Protein AF-A0A4U8RZH8-F1 (afdb_monomer)

Structure (mmCIF, N/CA/C/O backbone):
data_AF-A0A4U8RZH8-F1
#
_entry.id   AF-A0A4U8RZH8-F1
#
loop_
_atom_site.group_PDB
_atom_site.id
_atom_site.type_symbol
_atom_site.label_atom_id
_atom_site.label_alt_id
_atom_site.label_comp_id
_atom_site.label_asym_id
_atom_site.label_entity_id
_atom_site.label_seq_id
_atom_site.pdbx_PDB_ins_code
_atom_site.Cartn_x
_atom_site.Cartn_y
_atom_site.Cartn_z
_atom_site.occupancy
_atom_site.B_iso_or_equiv
_atom_site.auth_seq_id
_atom_site.auth_comp_id
_atom_site.auth_asym_id
_atom_site.auth_atom_id
_atom_site.pdbx_PDB_model_num
ATOM 1 N N . MET A 1 1 ? 36.827 -14.714 -5.478 1.00 59.00 1 MET A N 1
ATOM 2 C CA . MET A 1 1 ? 35.423 -15.046 -5.178 1.00 59.00 1 MET A CA 1
ATOM 3 C C . MET A 1 1 ? 34.749 -15.279 -6.513 1.00 59.00 1 MET A C 1
ATOM 5 O O . MET A 1 1 ? 34.947 -14.451 -7.398 1.00 59.00 1 MET A O 1
ATOM 9 N N . GLU A 1 2 ? 34.087 -16.415 -6.713 1.00 85.69 2 GLU A N 1
ATOM 10 C CA . GLU A 1 2 ? 33.383 -16.658 -7.974 1.00 85.69 2 GLU A CA 1
ATOM 11 C C . GLU A 1 2 ? 32.096 -15.825 -8.016 1.00 85.69 2 GLU A C 1
ATOM 13 O O . GLU A 1 2 ? 31.521 -15.504 -6.978 1.00 85.69 2 GLU A O 1
ATOM 18 N N . LEU A 1 3 ? 31.617 -15.470 -9.212 1.00 74.94 3 LEU A N 1
ATOM 19 C CA . LEU A 1 3 ? 30.395 -14.667 -9.379 1.00 74.94 3 LEU A CA 1
ATOM 20 C C . LEU A 1 3 ? 29.185 -15.302 -8.672 1.00 74.94 3 LEU A C 1
ATOM 22 O O . LEU A 1 3 ? 28.335 -14.601 -8.134 1.00 74.94 3 LEU A O 1
ATOM 26 N N . LYS A 1 4 ? 29.145 -16.636 -8.625 1.00 74.75 4 LYS A N 1
ATOM 27 C CA . LYS A 1 4 ? 28.128 -17.412 -7.914 1.00 74.75 4 LYS A CA 1
ATOM 28 C C . LYS A 1 4 ? 28.132 -17.144 -6.406 1.00 74.75 4 LYS A C 1
ATOM 30 O O . LYS A 1 4 ? 27.061 -17.041 -5.815 1.00 74.75 4 LYS A O 1
ATOM 35 N N . ASP A 1 5 ? 29.308 -16.997 -5.805 1.00 83.88 5 ASP A N 1
ATOM 36 C CA . ASP A 1 5 ? 29.448 -16.723 -4.373 1.00 83.88 5 ASP A CA 1
ATOM 37 C C . ASP A 1 5 ? 28.999 -15.296 -4.048 1.00 83.88 5 ASP A C 1
ATOM 39 O O . ASP A 1 5 ? 28.329 -15.077 -3.045 1.00 83.88 5 ASP A O 1
ATOM 43 N N . VAL A 1 6 ? 29.292 -14.344 -4.942 1.00 78.25 6 VAL A N 1
ATOM 44 C CA . VAL A 1 6 ? 28.845 -12.949 -4.816 1.00 78.25 6 VAL A CA 1
ATOM 45 C C . VAL A 1 6 ? 27.324 -12.859 -4.926 1.00 78.25 6 VAL A C 1
ATOM 47 O O . VAL A 1 6 ? 26.695 -12.215 -4.099 1.00 78.25 6 VAL A O 1
ATOM 50 N N . VAL A 1 7 ? 26.710 -13.551 -5.892 1.00 78.06 7 VAL A N 1
ATOM 51 C CA . VAL A 1 7 ? 25.246 -13.565 -6.053 1.00 78.06 7 VAL A CA 1
ATOM 52 C C . VAL A 1 7 ? 24.557 -14.187 -4.838 1.00 78.06 7 VAL A C 1
ATOM 54 O O . VAL A 1 7 ? 23.571 -13.638 -4.357 1.00 78.06 7 VAL A O 1
ATOM 57 N N . LEU A 1 8 ? 25.073 -15.298 -4.306 1.00 76.50 8 LEU A N 1
ATOM 58 C CA . LEU A 1 8 ? 24.516 -15.924 -3.103 1.00 76.50 8 LEU A CA 1
ATOM 59 C C . LEU A 1 8 ? 24.702 -15.053 -1.861 1.00 76.50 8 LEU A C 1
ATOM 61 O O . LEU A 1 8 ? 23.803 -14.984 -1.026 1.00 76.50 8 LEU A O 1
ATOM 65 N N . GLN A 1 9 ? 25.832 -14.357 -1.759 1.00 75.69 9 GLN A N 1
ATOM 66 C CA . GLN A 1 9 ? 26.066 -13.393 -0.697 1.00 75.69 9 GLN A CA 1
ATOM 67 C C . GLN A 1 9 ? 25.090 -12.216 -0.799 1.00 75.69 9 GLN A C 1
ATOM 69 O O . GLN A 1 9 ? 24.458 -11.890 0.195 1.00 75.69 9 GLN A O 1
ATOM 74 N N . THR A 1 10 ? 24.884 -11.638 -1.985 1.00 71.31 10 THR A N 1
ATOM 75 C CA . THR A 1 10 ? 23.929 -10.537 -2.183 1.00 71.31 10 THR A CA 1
ATOM 76 C C . THR A 1 10 ? 22.484 -10.979 -1.955 1.00 71.31 10 THR A C 1
ATOM 78 O O . THR A 1 10 ? 21.714 -10.244 -1.349 1.00 71.31 10 THR A O 1
ATOM 81 N N . LEU A 1 11 ? 22.096 -12.184 -2.385 1.00 69.94 11 LEU A N 1
ATOM 82 C CA . LEU A 1 11 ? 20.762 -12.727 -2.106 1.00 69.94 11 LEU A CA 1
ATOM 83 C C . LEU A 1 11 ? 20.551 -12.959 -0.606 1.00 69.94 11 LEU A C 1
ATOM 85 O O . LEU A 1 11 ? 19.497 -12.610 -0.088 1.00 69.94 11 LEU A O 1
ATOM 89 N N . SER A 1 12 ? 21.564 -13.473 0.095 1.00 72.38 12 SER A N 1
ATOM 90 C CA . SER A 1 12 ? 21.541 -13.648 1.550 1.00 72.38 12 SER A CA 1
ATOM 91 C C . SER A 1 12 ? 21.526 -12.303 2.286 1.00 72.38 12 SER A C 1
ATOM 93 O O . SER A 1 12 ? 20.805 -12.134 3.264 1.00 72.38 12 SER A O 1
ATOM 95 N N . GLU A 1 13 ? 22.261 -11.301 1.8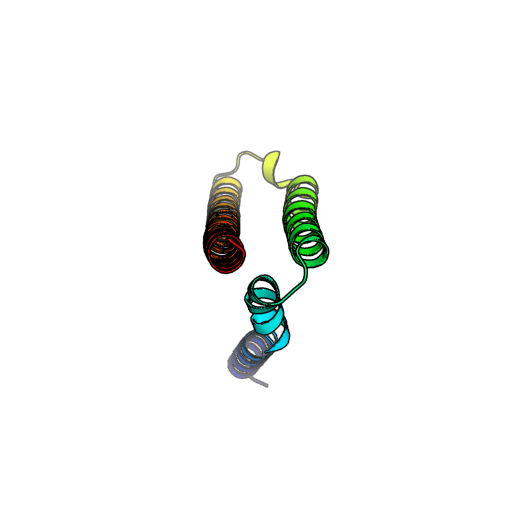03 1.00 67.19 13 GLU A N 1
ATOM 96 C CA . GLU A 1 13 ? 22.208 -9.929 2.317 1.00 67.19 13 GLU A CA 1
ATOM 97 C C . GLU A 1 13 ? 20.825 -9.300 2.096 1.00 67.19 13 GLU A C 1
ATOM 99 O O . GLU A 1 13 ? 20.321 -8.650 3.005 1.00 67.19 13 GLU A O 1
ATOM 104 N N . ILE A 1 14 ? 20.168 -9.545 0.954 1.00 63.62 14 ILE A N 1
ATOM 105 C CA . ILE A 1 14 ? 18.797 -9.080 0.686 1.00 63.62 14 ILE A CA 1
ATOM 106 C C . ILE A 1 14 ? 17.787 -9.792 1.596 1.00 63.62 14 ILE A C 1
ATOM 108 O O . ILE A 1 14 ? 16.949 -9.124 2.201 1.00 63.62 14 ILE A O 1
ATOM 112 N N . GLU A 1 15 ? 17.888 -11.113 1.755 1.00 54.25 15 GLU A N 1
ATOM 113 C CA . GLU A 1 15 ? 17.005 -11.911 2.618 1.00 54.25 15 GLU A CA 1
ATOM 114 C C . GLU A 1 15 ? 17.139 -11.505 4.097 1.00 54.25 15 GLU A C 1
ATOM 116 O O . GLU A 1 15 ? 16.143 -11.418 4.810 1.00 54.25 15 GLU A O 1
ATOM 121 N N . ASN A 1 16 ? 18.351 -11.140 4.530 1.00 52.81 16 ASN A N 1
ATOM 122 C CA . ASN A 1 16 ? 18.619 -10.598 5.865 1.00 52.81 16 ASN A CA 1
ATOM 123 C C . ASN A 1 16 ? 18.362 -9.080 5.994 1.00 52.81 16 ASN A C 1
ATOM 125 O O . ASN A 1 16 ? 18.290 -8.576 7.115 1.00 52.81 16 ASN A O 1
ATOM 129 N N . SER A 1 17 ? 18.231 -8.344 4.882 1.00 48.44 17 SER A N 1
ATOM 130 C CA . SER A 1 17 ? 17.867 -6.916 4.871 1.00 48.44 17 SER A CA 1
ATOM 131 C C . SER A 1 17 ? 16.364 -6.677 4.987 1.00 48.44 17 SER A C 1
ATOM 133 O O . SER A 1 17 ? 15.950 -5.564 5.301 1.00 48.44 17 SER A O 1
ATOM 135 N N . VAL A 1 18 ? 15.546 -7.718 4.781 1.00 49.25 18 VAL A N 1
ATOM 136 C CA . VAL A 1 18 ? 14.155 -7.733 5.246 1.00 49.25 18 VAL A CA 1
ATOM 137 C C . VAL A 1 18 ? 14.189 -8.059 6.734 1.00 49.25 18 VAL A C 1
ATOM 139 O O . VAL A 1 18 ? 13.903 -9.162 7.191 1.00 49.25 18 VAL A O 1
ATOM 142 N N . ASP A 1 19 ? 14.650 -7.088 7.501 1.00 50.47 19 ASP A N 1
ATOM 143 C CA . ASP A 1 19 ? 14.807 -7.180 8.933 1.00 50.47 19 ASP A CA 1
ATOM 144 C C . ASP A 1 19 ? 13.460 -7.440 9.630 1.00 50.47 19 ASP A C 1
ATOM 146 O O . ASP A 1 19 ? 12.381 -7.028 9.193 1.00 50.47 19 ASP A O 1
ATOM 150 N N . GLU A 1 20 ? 13.518 -8.081 10.803 1.00 46.44 20 GLU A N 1
ATOM 151 C CA . GLU A 1 20 ? 12.390 -8.156 11.744 1.00 46.44 20 GLU A CA 1
ATOM 152 C C . GLU A 1 20 ? 11.743 -6.782 11.982 1.00 46.44 20 GLU A C 1
ATOM 154 O O . GLU A 1 20 ? 10.601 -6.722 12.421 1.00 46.44 20 GLU A O 1
ATOM 159 N N . LYS A 1 21 ? 12.472 -5.688 11.725 1.00 43.84 21 LYS A N 1
ATOM 160 C CA . LYS A 1 21 ? 12.002 -4.305 11.743 1.00 43.84 21 LYS A CA 1
ATOM 161 C C . LYS A 1 21 ? 11.058 -3.982 10.587 1.00 43.84 21 LYS A C 1
ATOM 163 O O . LYS A 1 21 ? 9.976 -3.496 10.878 1.00 43.84 21 LYS A O 1
ATOM 168 N N . GLY A 1 22 ? 11.372 -4.340 9.341 1.00 43.22 22 GLY A N 1
ATOM 169 C CA . GLY A 1 22 ? 10.424 -4.251 8.227 1.00 43.22 22 GLY A CA 1
ATOM 170 C C . GLY A 1 22 ? 9.163 -5.093 8.462 1.00 43.22 22 GLY A C 1
ATOM 171 O O . GLY A 1 22 ? 8.050 -4.639 8.210 1.00 43.22 22 GLY A O 1
ATOM 172 N N . PHE A 1 23 ? 9.302 -6.279 9.065 1.00 43.56 23 PHE A N 1
ATOM 173 C CA . PHE A 1 23 ? 8.155 -7.100 9.485 1.00 43.56 23 PHE A CA 1
ATOM 174 C C . PHE A 1 23 ? 7.402 -6.530 10.705 1.00 43.56 23 PHE A C 1
ATOM 176 O O . PHE A 1 23 ? 6.178 -6.663 10.808 1.00 43.56 23 PHE A O 1
ATOM 183 N N . LYS A 1 24 ? 8.107 -5.882 11.641 1.00 44.03 24 LYS A N 1
ATOM 184 C CA . LYS A 1 24 ? 7.517 -5.176 12.788 1.00 44.03 24 LYS A CA 1
ATOM 185 C C . LYS A 1 24 ? 6.831 -3.890 12.361 1.00 44.03 24 LYS A C 1
ATOM 187 O O . LYS A 1 24 ? 5.795 -3.619 12.936 1.00 44.03 24 LYS A O 1
ATOM 192 N N . ASP A 1 25 ? 7.292 -3.179 11.340 1.00 48.66 25 ASP A N 1
ATOM 193 C CA . ASP A 1 25 ? 6.602 -2.016 10.766 1.00 48.66 25 ASP A CA 1
ATOM 194 C C . ASP A 1 25 ? 5.282 -2.426 10.096 1.00 48.66 25 ASP A C 1
ATOM 196 O O . ASP A 1 25 ? 4.275 -1.725 10.196 1.00 48.66 25 ASP A O 1
ATOM 200 N N . ILE A 1 26 ? 5.236 -3.629 9.514 1.00 49.03 26 ILE A N 1
ATOM 201 C CA . ILE A 1 26 ? 3.998 -4.243 9.013 1.00 49.03 26 ILE A CA 1
ATOM 202 C C . ILE A 1 26 ? 3.049 -4.617 10.169 1.00 49.03 26 ILE A C 1
ATOM 204 O O . ILE A 1 26 ? 1.838 -4.434 10.052 1.00 49.03 26 ILE A O 1
ATOM 208 N N . ARG A 1 27 ? 3.569 -5.095 11.311 1.00 46.16 27 ARG A N 1
ATOM 209 C CA . ARG A 1 27 ? 2.770 -5.377 12.525 1.00 46.16 27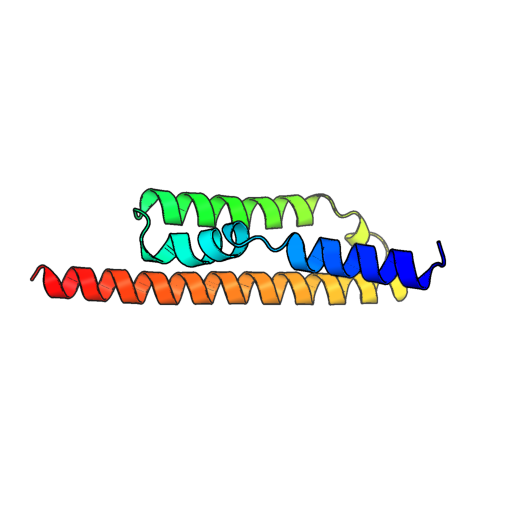 ARG A CA 1
ATOM 210 C C . ARG A 1 27 ? 2.487 -4.154 13.404 1.00 46.16 27 ARG A C 1
ATOM 212 O O . ARG A 1 27 ? 1.575 -4.225 14.231 1.00 46.16 27 ARG A O 1
ATOM 219 N N . LEU A 1 28 ? 3.229 -3.056 13.245 1.00 49.25 28 LEU A N 1
ATOM 220 C CA . LEU A 1 28 ? 3.095 -1.827 14.030 1.00 49.25 28 LEU A CA 1
ATOM 221 C C . LEU A 1 28 ? 1.656 -1.336 13.915 1.00 49.25 28 LEU A C 1
ATOM 223 O O . LEU A 1 28 ? 1.036 -1.029 14.924 1.00 49.25 28 LEU A O 1
ATOM 227 N N . GLY A 1 29 ? 1.073 -1.416 12.717 1.00 50.34 29 GLY A N 1
ATOM 228 C CA . GLY A 1 29 ? -0.288 -0.963 12.457 1.00 50.34 29 GLY A CA 1
ATOM 229 C C . GLY A 1 29 ? -1.391 -1.629 13.280 1.00 50.34 29 GLY A C 1
ATOM 230 O O . GLY A 1 29 ? -2.473 -1.066 13.362 1.00 50.34 29 GLY A O 1
ATOM 231 N N . VAL A 1 30 ? -1.169 -2.767 13.943 1.00 49.38 30 VAL A N 1
ATOM 232 C CA . VAL A 1 30 ? -2.223 -3.408 14.754 1.00 49.38 30 VAL A CA 1
ATOM 233 C C . VAL A 1 30 ? -2.250 -2.861 16.191 1.00 49.38 30 VAL A C 1
ATOM 235 O O . VAL A 1 30 ? -3.326 -2.716 16.767 1.00 49.38 30 VAL A O 1
ATOM 238 N N . ASN A 1 31 ? -1.089 -2.480 16.743 1.00 51.97 31 ASN A N 1
ATOM 239 C CA . ASN A 1 31 ? -0.931 -2.066 18.148 1.00 51.97 31 ASN A CA 1
ATOM 240 C C . ASN A 1 31 ? -0.477 -0.607 18.344 1.00 51.97 31 ASN A C 1
ATOM 242 O O . ASN A 1 31 ? -0.380 -0.159 19.484 1.00 51.97 31 ASN A O 1
ATOM 246 N N . THR A 1 32 ? -0.199 0.143 17.276 1.00 64.38 32 THR A N 1
ATOM 247 C CA . THR A 1 32 ? 0.109 1.579 17.363 1.00 64.38 32 THR A CA 1
ATOM 248 C C . THR A 1 32 ? -1.146 2.427 17.533 1.00 64.38 32 THR A C 1
ATOM 250 O O . THR A 1 32 ? -2.262 2.024 17.164 1.00 64.38 32 THR A O 1
ATOM 253 N N . GLY A 1 33 ? -0.967 3.626 18.091 1.00 75.38 33 GLY A N 1
ATOM 254 C CA . GLY A 1 33 ? -2.013 4.637 18.152 1.00 75.38 33 GLY A CA 1
ATOM 255 C C . GLY A 1 33 ? -2.490 5.019 16.750 1.00 75.38 33 GLY A C 1
ATOM 256 O O . GLY A 1 33 ? -1.756 4.902 15.770 1.00 75.38 33 GLY A O 1
ATOM 257 N N . GLU A 1 34 ? -3.739 5.467 16.633 1.00 83.75 34 GLU A N 1
ATOM 258 C CA . GLU A 1 34 ? -4.348 5.760 15.326 1.00 83.75 34 GLU A CA 1
ATOM 259 C C . GLU A 1 34 ? -3.562 6.807 14.530 1.00 83.75 34 GLU A C 1
ATOM 261 O O . GLU A 1 34 ? -3.289 6.631 13.346 1.00 83.75 34 GLU A O 1
ATOM 266 N N . THR A 1 35 ? -3.088 7.844 15.215 1.00 83.06 35 THR A N 1
ATOM 267 C CA . THR A 1 35 ? -2.240 8.885 14.631 1.00 83.06 35 THR A CA 1
ATOM 268 C C . THR A 1 35 ? -0.949 8.324 14.030 1.00 83.06 35 THR A C 1
ATOM 270 O O . THR A 1 35 ? -0.542 8.741 12.950 1.00 83.06 35 THR A O 1
ATOM 273 N N . GLU A 1 36 ? -0.307 7.369 14.703 1.00 82.88 36 GLU A N 1
ATOM 274 C CA . GLU A 1 36 ? 0.961 6.772 14.264 1.00 82.88 36 GLU A CA 1
ATOM 275 C C . GLU A 1 36 ? 0.748 5.864 13.048 1.00 82.88 36 GLU A C 1
ATOM 277 O O . GLU A 1 36 ? 1.520 5.918 12.090 1.00 82.88 36 GLU A O 1
ATOM 282 N N . PHE A 1 37 ? -0.334 5.076 13.052 1.00 85.25 37 PHE A N 1
ATOM 283 C CA . PHE A 1 37 ? -0.730 4.267 11.900 1.00 85.25 37 PHE A CA 1
ATOM 284 C C . PHE A 1 37 ? -0.991 5.138 10.665 1.00 85.25 37 PHE A C 1
ATOM 286 O O . PHE A 1 37 ? -0.416 4.888 9.604 1.00 85.25 37 PHE A O 1
ATOM 293 N N . LEU A 1 38 ? -1.807 6.188 10.806 1.00 88.19 38 LEU A N 1
ATOM 294 C CA . LEU A 1 38 ? -2.152 7.086 9.702 1.00 88.19 38 LEU A CA 1
ATOM 295 C C . LEU A 1 38 ? -0.932 7.852 9.178 1.00 88.19 38 LEU A C 1
ATOM 297 O O . LEU A 1 38 ? -0.790 8.019 7.966 1.00 88.19 38 LEU A O 1
ATOM 301 N N . GLN A 1 39 ? -0.027 8.278 10.063 1.00 87.19 39 GLN A N 1
ATOM 302 C CA . GLN A 1 39 ? 1.219 8.932 9.669 1.00 87.19 39 GLN A CA 1
ATOM 303 C C . GLN A 1 39 ? 2.114 7.980 8.859 1.00 87.19 39 GLN A C 1
ATOM 305 O O . GLN A 1 39 ? 2.560 8.343 7.771 1.00 87.19 39 GLN A O 1
ATOM 310 N N . SER A 1 40 ? 2.298 6.741 9.324 1.00 84.50 40 SER A N 1
ATOM 311 C CA . SER A 1 40 ? 3.071 5.722 8.600 1.00 84.50 40 SER A CA 1
ATOM 312 C C . SER A 1 40 ? 2.430 5.349 7.257 1.00 84.50 40 SER A C 1
ATOM 314 O O . SER A 1 40 ? 3.114 5.204 6.243 1.00 84.50 40 SER A O 1
ATOM 316 N N . PHE A 1 41 ? 1.101 5.220 7.205 1.00 88.56 41 PHE A N 1
ATOM 317 C CA . PHE A 1 41 ? 0.374 4.987 5.957 1.00 88.56 41 PHE A CA 1
ATOM 318 C C . PHE A 1 41 ? 0.600 6.129 4.959 1.00 88.56 41 PHE A C 1
ATOM 320 O O . PHE A 1 41 ? 0.979 5.887 3.812 1.00 88.56 41 PHE A O 1
ATOM 327 N N . LYS A 1 42 ? 0.447 7.378 5.411 1.00 92.06 42 LYS A N 1
ATOM 328 C CA . LYS A 1 42 ? 0.685 8.572 4.596 1.00 92.06 42 LYS A CA 1
ATOM 329 C C . LYS A 1 42 ? 2.109 8.609 4.040 1.00 92.06 42 LYS A C 1
ATOM 331 O O . LYS A 1 42 ? 2.274 8.885 2.856 1.00 92.06 42 LYS A O 1
ATOM 336 N N . GLU A 1 43 ? 3.121 8.335 4.859 1.00 90.06 43 GLU A N 1
ATOM 337 C CA . GLU A 1 43 ? 4.526 8.328 4.430 1.00 90.06 43 GLU A CA 1
ATOM 338 C C . GLU A 1 43 ? 4.795 7.261 3.366 1.00 90.06 43 GLU A C 1
ATOM 340 O O . GLU A 1 43 ? 5.406 7.554 2.340 1.00 90.06 43 GLU A O 1
ATOM 345 N N . ARG A 1 44 ? 4.267 6.047 3.554 1.00 89.75 44 ARG A N 1
ATOM 346 C CA . ARG A 1 44 ? 4.404 4.949 2.586 1.00 89.75 44 ARG A CA 1
ATOM 347 C C . ARG A 1 44 ? 3.782 5.288 1.229 1.00 89.75 44 ARG A C 1
ATOM 349 O O . ARG A 1 44 ? 4.407 5.058 0.195 1.00 89.75 44 ARG A O 1
ATOM 356 N N . ILE A 1 45 ? 2.587 5.881 1.221 1.00 92.56 45 ILE A N 1
ATOM 357 C CA . ILE A 1 45 ? 1.937 6.355 -0.012 1.00 92.56 45 ILE A CA 1
ATOM 358 C C . ILE A 1 45 ? 2.700 7.537 -0.629 1.00 92.56 45 ILE A C 1
ATOM 360 O O . ILE A 1 45 ? 2.840 7.620 -1.848 1.00 92.56 45 ILE A O 1
ATOM 364 N N . PHE A 1 46 ? 3.232 8.442 0.192 1.00 89.69 46 PHE A N 1
ATOM 365 C CA . PHE A 1 46 ? 4.010 9.581 -0.289 1.00 89.69 46 PHE A CA 1
ATOM 366 C C . PHE A 1 46 ? 5.286 9.135 -1.013 1.00 89.69 46 PHE A C 1
ATOM 368 O O . PHE A 1 46 ? 5.543 9.591 -2.124 1.00 89.69 46 PHE A O 1
ATOM 375 N N . VAL A 1 47 ? 6.043 8.197 -0.436 1.00 88.25 47 VAL A N 1
ATOM 376 C CA . VAL A 1 47 ? 7.250 7.635 -1.064 1.00 88.25 47 VAL A CA 1
ATOM 377 C C . VAL A 1 47 ? 6.923 6.960 -2.397 1.00 88.25 47 VAL A C 1
ATOM 379 O O . VAL A 1 47 ? 7.650 7.164 -3.369 1.00 88.25 47 VAL A O 1
ATOM 382 N N . LEU A 1 48 ? 5.808 6.219 -2.478 1.00 89.50 48 LEU A N 1
ATOM 383 C CA . LEU A 1 48 ? 5.331 5.645 -3.740 1.00 89.50 48 LEU A CA 1
ATOM 384 C C . LEU A 1 48 ? 5.133 6.733 -4.807 1.00 89.50 48 LEU A C 1
ATOM 386 O O . LEU A 1 48 ? 5.587 6.577 -5.939 1.00 89.50 48 LEU A O 1
ATOM 390 N N . PHE A 1 49 ? 4.484 7.845 -4.453 1.00 88.56 49 PHE A N 1
ATOM 391 C CA . PHE A 1 49 ? 4.251 8.942 -5.392 1.00 88.56 49 PHE A CA 1
ATOM 392 C C . PHE A 1 49 ? 5.529 9.664 -5.807 1.00 88.56 49 PHE A C 1
ATOM 394 O O . PHE A 1 49 ? 5.679 9.981 -6.985 1.00 88.56 49 PHE A O 1
ATOM 401 N N . GLU A 1 50 ? 6.462 9.909 -4.891 1.00 86.56 50 GLU A N 1
ATOM 402 C CA . GLU A 1 50 ? 7.743 10.521 -5.253 1.00 86.56 50 GLU A CA 1
ATOM 403 C C . GLU A 1 50 ? 8.548 9.606 -6.191 1.00 86.56 50 GLU A C 1
ATOM 405 O O . GLU A 1 50 ? 9.033 10.065 -7.224 1.00 86.56 50 GLU A O 1
ATOM 410 N N . GLY A 1 51 ? 8.582 8.294 -5.927 1.00 84.19 51 GLY A N 1
ATOM 411 C CA . GLY A 1 51 ? 9.233 7.310 -6.803 1.00 84.19 51 GLY A CA 1
ATOM 412 C C . GLY A 1 51 ? 8.554 7.119 -8.170 1.00 84.19 51 GLY A C 1
ATOM 413 O O . GLY A 1 51 ? 9.169 6.617 -9.114 1.00 84.19 51 GLY A O 1
ATOM 414 N N . LEU A 1 52 ? 7.289 7.523 -8.300 1.00 84.81 52 LEU A N 1
ATOM 415 C CA . LEU A 1 52 ? 6.565 7.560 -9.571 1.00 84.81 52 LEU A CA 1
ATOM 416 C C . LEU A 1 52 ? 6.872 8.814 -10.394 1.00 84.81 52 LEU A C 1
ATOM 418 O O . LEU A 1 52 ? 6.947 8.730 -11.617 1.00 84.81 52 LEU A O 1
ATOM 422 N N . LYS A 1 53 ? 7.050 9.963 -9.731 1.00 80.44 53 LYS A N 1
ATOM 423 C CA . LYS A 1 53 ? 7.346 11.254 -10.374 1.00 80.44 53 LYS A CA 1
ATOM 424 C C . LYS A 1 53 ? 8.775 11.358 -10.898 1.00 80.44 53 LYS A C 1
ATOM 426 O O . LYS A 1 53 ? 9.007 12.108 -11.835 1.00 80.44 53 LYS A O 1
ATOM 431 N N . GLN A 1 54 ? 9.722 10.656 -10.277 1.00 73.44 54 GLN A N 1
ATOM 432 C CA . GLN A 1 54 ? 11.140 10.691 -10.658 1.00 73.44 54 GLN A CA 1
ATOM 433 C C . GLN A 1 54 ? 11.472 9.856 -11.901 1.00 73.44 54 GLN A C 1
ATOM 435 O O . GLN A 1 54 ? 12.642 9.732 -12.251 1.00 73.44 54 GLN A O 1
ATOM 440 N N . ASP A 1 55 ? 10.474 9.241 -12.532 1.00 67.06 55 ASP A N 1
ATOM 441 C CA . ASP A 1 55 ? 10.719 8.246 -13.559 1.00 67.06 55 ASP A CA 1
ATOM 442 C C . ASP A 1 55 ? 10.537 8.816 -14.967 1.00 67.06 55 ASP A C 1
ATOM 444 O O . ASP A 1 55 ? 9.418 9.069 -15.400 1.00 67.06 55 ASP A O 1
ATOM 448 N N . ASP A 1 56 ? 11.631 8.983 -15.707 1.00 64.88 56 ASP A N 1
ATOM 449 C CA . ASP A 1 56 ? 11.598 9.421 -17.110 1.00 64.88 56 ASP A CA 1
ATOM 450 C C . ASP A 1 56 ? 11.097 8.310 -18.062 1.00 64.88 56 ASP A C 1
ATOM 452 O O . ASP A 1 56 ? 10.874 8.555 -19.250 1.00 64.88 56 ASP A O 1
ATOM 456 N N . LEU A 1 57 ? 10.867 7.088 -17.549 1.00 62.72 57 LEU A N 1
ATOM 457 C CA . LEU A 1 57 ? 10.390 5.923 -18.311 1.00 62.72 57 LEU A CA 1
ATOM 458 C C . LEU A 1 57 ? 9.032 6.131 -19.009 1.00 62.72 57 LEU A C 1
ATOM 460 O O . LEU A 1 57 ? 8.681 5.348 -19.887 1.00 62.72 57 LEU A O 1
ATOM 464 N N . TRP A 1 58 ? 8.277 7.180 -18.671 1.00 66.31 58 TRP A N 1
ATOM 465 C CA . TRP A 1 58 ? 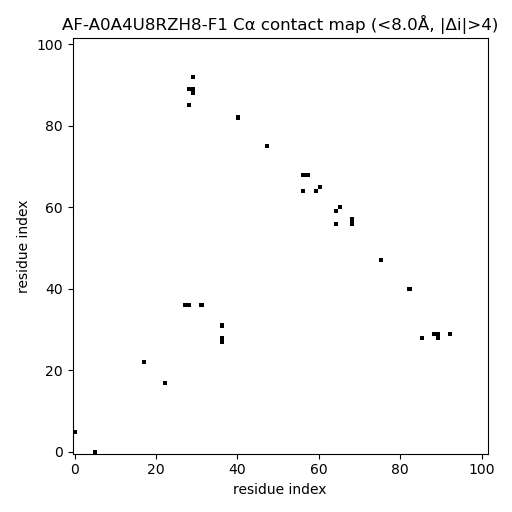7.004 7.508 -19.328 1.00 66.31 58 TRP A CA 1
ATOM 466 C C . TRP A 1 58 ? 7.158 8.188 -20.700 1.00 66.31 58 TRP A C 1
ATOM 468 O O . TRP A 1 58 ? 6.153 8.420 -21.370 1.00 66.31 58 TRP A O 1
ATOM 478 N N . LEU A 1 59 ? 8.380 8.555 -21.107 1.00 67.38 59 LEU A N 1
ATOM 479 C CA . LEU A 1 59 ? 8.621 9.418 -22.271 1.00 67.38 59 LEU A CA 1
ATOM 480 C C . LEU A 1 59 ? 9.078 8.677 -23.541 1.00 67.38 59 LEU A C 1
ATOM 482 O O . LEU A 1 59 ? 9.018 9.264 -24.621 1.00 67.38 59 LEU A O 1
ATOM 486 N N . GLU A 1 60 ? 9.501 7.412 -23.453 1.00 65.62 60 GLU A N 1
ATOM 487 C CA . GLU A 1 60 ? 9.999 6.648 -24.608 1.00 65.62 60 GLU A CA 1
ATOM 488 C C . GLU A 1 60 ? 9.150 5.413 -24.930 1.00 65.62 60 GLU A C 1
ATOM 490 O O . GLU A 1 60 ? 9.024 4.489 -24.130 1.00 65.62 60 GLU A O 1
ATOM 495 N N . ASP A 1 61 ? 8.638 5.354 -26.160 1.00 67.44 61 ASP A N 1
ATOM 496 C CA . ASP A 1 61 ? 7.716 4.311 -26.619 1.00 67.44 61 ASP A CA 1
ATOM 497 C C . ASP A 1 61 ? 8.449 3.145 -27.309 1.00 67.44 61 ASP A C 1
ATOM 499 O O . ASP A 1 61 ? 8.194 2.790 -28.462 1.00 67.44 61 ASP A O 1
ATOM 503 N N . THR A 1 62 ? 9.441 2.572 -26.621 1.00 77.88 62 THR A N 1
ATOM 504 C CA . THR A 1 62 ? 10.120 1.355 -27.095 1.00 77.88 62 THR A CA 1
ATOM 505 C C . THR A 1 62 ? 9.525 0.109 -26.445 1.00 77.88 62 THR A C 1
ATOM 507 O O . THR A 1 62 ? 9.085 0.128 -25.296 1.00 77.88 62 THR A O 1
ATOM 510 N N . HIS A 1 63 ? 9.547 -1.019 -27.159 1.00 73.50 63 HIS A N 1
ATOM 511 C CA . HIS A 1 63 ? 8.983 -2.283 -26.668 1.00 73.50 63 HIS A CA 1
ATOM 512 C C . HIS A 1 63 ? 9.675 -2.798 -25.385 1.00 73.50 63 HIS A C 1
ATOM 514 O O . HIS A 1 63 ? 9.070 -3.523 -24.595 1.00 73.50 63 HIS A O 1
ATOM 520 N N . GLU A 1 64 ? 10.937 -2.420 -25.154 1.00 75.56 64 GLU A N 1
ATOM 521 C CA . GLU A 1 64 ? 11.660 -2.723 -23.913 1.00 75.56 64 GLU A CA 1
ATOM 522 C C . GLU A 1 64 ? 11.218 -1.805 -22.760 1.00 75.56 64 GLU A C 1
ATOM 524 O O . GLU A 1 64 ? 11.025 -2.283 -21.639 1.00 75.56 64 GLU A O 1
ATOM 529 N N . THR A 1 65 ? 10.993 -0.514 -23.036 1.00 76.12 65 THR A N 1
ATOM 530 C CA . THR A 1 65 ? 10.446 0.448 -22.064 1.00 76.12 65 THR A CA 1
ATOM 531 C C . THR A 1 65 ? 9.051 0.028 -21.599 1.00 76.12 65 THR A C 1
ATOM 533 O O . THR A 1 65 ? 8.793 0.015 -20.398 1.00 76.12 65 THR A O 1
ATOM 536 N N . GLN A 1 66 ? 8.190 -0.431 -22.514 1.00 77.06 66 GLN A N 1
ATOM 537 C CA . GLN A 1 66 ? 6.840 -0.909 -22.187 1.00 77.06 66 GLN A CA 1
ATOM 538 C C . GLN A 1 66 ? 6.849 -2.134 -21.256 1.00 77.06 66 GLN A C 1
ATOM 540 O O . GLN A 1 66 ? 6.079 -2.193 -20.299 1.00 77.06 66 GLN A O 1
ATOM 545 N N . ASN A 1 67 ? 7.766 -3.089 -21.459 1.00 84.06 67 ASN A N 1
ATOM 546 C CA . ASN A 1 67 ? 7.890 -4.252 -20.571 1.00 84.06 67 ASN A CA 1
ATOM 547 C C . ASN A 1 67 ? 8.365 -3.860 -19.159 1.00 84.06 67 ASN A C 1
ATOM 549 O O . ASN A 1 67 ? 7.863 -4.392 -18.168 1.00 84.06 67 ASN A O 1
ATOM 553 N N . LYS A 1 68 ? 9.315 -2.919 -19.054 1.00 81.88 68 LYS A N 1
ATOM 554 C CA . LYS A 1 68 ? 9.775 -2.382 -17.760 1.00 81.88 68 LYS A CA 1
ATOM 555 C C . LYS A 1 68 ? 8.661 -1.612 -17.054 1.00 81.88 68 LYS A C 1
ATOM 557 O O . LYS A 1 68 ? 8.480 -1.768 -15.847 1.00 81.88 68 LYS A O 1
ATOM 562 N N . LEU A 1 69 ? 7.894 -0.832 -17.813 1.00 84.69 69 LEU A N 1
ATOM 563 C CA . LEU A 1 69 ? 6.753 -0.084 -17.308 1.00 84.69 69 LEU A CA 1
ATOM 564 C C . LEU A 1 69 ? 5.662 -1.014 -16.773 1.00 84.69 69 LEU A C 1
ATOM 566 O O . LEU A 1 69 ? 5.184 -0.804 -15.662 1.00 84.69 69 LEU A O 1
ATOM 570 N N . GLN A 1 70 ? 5.326 -2.075 -17.509 1.00 87.12 70 GLN A N 1
ATOM 571 C CA . GLN A 1 70 ? 4.341 -3.062 -17.070 1.00 87.12 70 GLN A CA 1
ATOM 572 C C . GLN A 1 70 ? 4.763 -3.739 -15.761 1.00 87.12 70 GLN A C 1
ATOM 574 O O . GLN A 1 70 ? 3.993 -3.755 -14.806 1.00 87.12 70 GLN A O 1
ATOM 579 N N . ALA A 1 71 ? 6.008 -4.216 -15.671 1.00 87.62 71 ALA A N 1
ATOM 580 C CA . ALA A 1 71 ? 6.515 -4.832 -14.444 1.00 87.62 71 ALA A CA 1
ATOM 581 C C . ALA A 1 71 ? 6.488 -3.859 -13.248 1.00 87.62 71 ALA A C 1
ATOM 583 O O . ALA A 1 71 ? 6.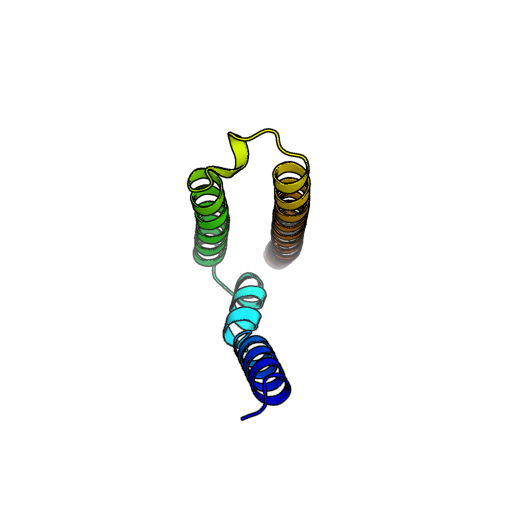183 -4.252 -12.12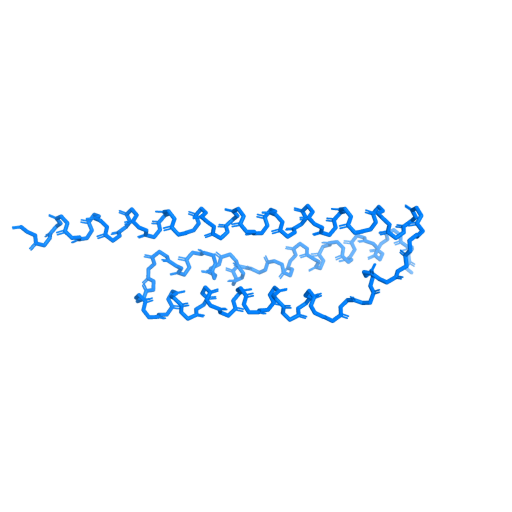0 1.00 87.62 71 ALA A O 1
ATOM 584 N N . LYS A 1 72 ? 6.773 -2.572 -13.487 1.00 87.00 72 LYS A N 1
ATOM 585 C CA . LYS A 1 72 ? 6.681 -1.529 -12.459 1.00 87.00 72 LYS A CA 1
ATOM 586 C C . LYS A 1 72 ? 5.231 -1.287 -12.028 1.00 87.00 72 LYS A C 1
ATOM 588 O O . LYS A 1 72 ? 4.973 -1.186 -10.830 1.00 87.00 72 LYS A O 1
ATOM 593 N N . LEU A 1 73 ? 4.290 -1.222 -12.971 1.00 89.88 73 LEU A N 1
ATOM 594 C CA . LEU A 1 73 ? 2.858 -1.104 -12.682 1.00 89.88 73 LEU A CA 1
ATOM 595 C C . LEU A 1 73 ? 2.349 -2.285 -11.853 1.00 89.88 73 LEU A C 1
ATOM 597 O O . LEU A 1 73 ? 1.630 -2.065 -10.881 1.00 89.88 73 LEU A O 1
ATOM 601 N N . ASP A 1 74 ? 2.773 -3.507 -12.172 1.00 91.94 74 ASP A N 1
ATOM 602 C CA . ASP A 1 74 ? 2.404 -4.705 -11.414 1.00 91.94 74 ASP A CA 1
ATOM 603 C C . ASP A 1 74 ? 2.915 -4.633 -9.964 1.00 91.94 74 ASP A C 1
ATOM 605 O O . ASP A 1 74 ? 2.180 -4.942 -9.023 1.00 91.94 74 ASP A O 1
ATOM 609 N N . LEU A 1 75 ? 4.145 -4.144 -9.758 1.00 89.50 75 LEU A N 1
ATOM 610 C CA . LEU A 1 75 ? 4.704 -3.920 -8.421 1.00 89.50 75 LEU A CA 1
ATOM 611 C C . LEU A 1 75 ? 3.909 -2.866 -7.634 1.00 89.50 75 LEU A C 1
ATOM 613 O O . LEU A 1 75 ? 3.600 -3.070 -6.459 1.00 89.50 75 LEU A O 1
ATOM 617 N N . ILE A 1 76 ? 3.562 -1.746 -8.276 1.00 92.31 76 ILE A N 1
ATOM 618 C CA . ILE A 1 76 ? 2.760 -0.675 -7.666 1.00 92.31 76 ILE A CA 1
ATOM 619 C C . ILE A 1 76 ? 1.378 -1.199 -7.280 1.00 92.31 76 ILE A C 1
ATOM 621 O O . ILE A 1 76 ? 0.905 -0.936 -6.174 1.00 92.31 76 ILE A O 1
ATOM 625 N N . LEU A 1 77 ? 0.741 -1.959 -8.172 1.00 93.88 77 LEU A N 1
ATOM 626 C CA . LEU A 1 77 ? -0.559 -2.566 -7.927 1.00 93.88 77 LEU A CA 1
ATOM 627 C C . LEU A 1 77 ? -0.497 -3.502 -6.715 1.00 93.88 77 LEU A C 1
ATOM 629 O O . LEU A 1 77 ? -1.318 -3.376 -5.807 1.00 93.88 77 LEU A O 1
ATOM 633 N N . GLY A 1 78 ? 0.506 -4.383 -6.661 1.00 91.81 78 GLY A N 1
ATOM 634 C CA . GLY A 1 78 ? 0.715 -5.289 -5.532 1.00 91.81 78 GLY A CA 1
ATOM 635 C C . GLY A 1 78 ? 0.938 -4.545 -4.213 1.00 91.81 78 GLY A C 1
ATOM 636 O O . GLY A 1 78 ? 0.354 -4.896 -3.188 1.00 91.81 78 GLY A O 1
ATOM 637 N N . PHE A 1 79 ? 1.714 -3.460 -4.235 1.00 90.94 79 PHE A N 1
ATOM 638 C CA . PHE A 1 79 ? 1.905 -2.611 -3.061 1.00 90.94 79 PHE A CA 1
ATOM 639 C C . PHE A 1 79 ? 0.597 -1.956 -2.595 1.00 90.94 79 PHE A C 1
ATOM 641 O O . PHE A 1 79 ? 0.291 -1.986 -1.405 1.00 90.94 79 PHE A O 1
ATOM 648 N N . LEU A 1 80 ? -0.197 -1.387 -3.505 1.00 93.62 80 LEU A N 1
ATOM 649 C CA . LEU A 1 80 ? -1.475 -0.755 -3.157 1.00 93.62 80 LEU A CA 1
ATOM 650 C C . LEU A 1 80 ? -2.493 -1.772 -2.624 1.00 93.62 80 LEU A C 1
ATOM 652 O O . LEU A 1 80 ? -3.199 -1.476 -1.663 1.00 93.62 80 LEU A O 1
ATOM 656 N N . GLN A 1 81 ? -2.531 -2.981 -3.188 1.00 91.75 81 GLN A N 1
ATOM 657 C CA . GLN A 1 81 ? -3.342 -4.084 -2.662 1.00 91.75 81 GLN A CA 1
ATOM 658 C C . GLN A 1 81 ? -2.935 -4.448 -1.231 1.00 91.75 81 GLN A C 1
ATOM 660 O O . GLN A 1 81 ? -3.792 -4.614 -0.365 1.00 91.75 81 GLN A O 1
ATOM 665 N N . PHE A 1 82 ? -1.633 -4.510 -0.955 1.00 88.00 82 PHE A N 1
ATOM 666 C CA . PHE A 1 82 ? -1.129 -4.720 0.398 1.00 88.00 82 PHE A CA 1
ATOM 667 C C . PHE A 1 82 ? -1.526 -3.582 1.357 1.00 88.00 82 PHE A C 1
ATOM 669 O O . PHE A 1 82 ? -1.939 -3.845 2.487 1.00 88.00 82 PHE A O 1
ATOM 676 N N . GLN A 1 83 ? -1.455 -2.323 0.913 1.00 88.06 83 GLN A N 1
ATOM 677 C CA . GLN A 1 83 ? -1.901 -1.177 1.713 1.00 88.06 83 GLN A CA 1
ATOM 678 C C . GLN A 1 83 ? -3.399 -1.245 2.045 1.00 88.06 83 GLN A C 1
ATOM 680 O O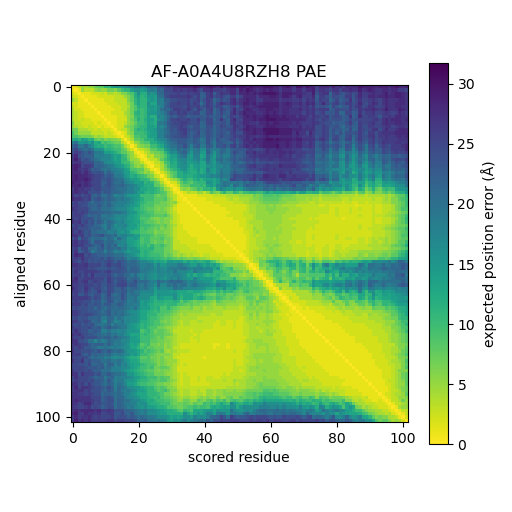 . GLN A 1 83 ? -3.776 -0.946 3.177 1.00 88.06 83 GLN A O 1
ATOM 685 N N . LEU A 1 84 ? -4.240 -1.672 1.099 1.00 90.69 84 LEU A N 1
ATOM 686 C CA . LEU A 1 84 ? -5.672 -1.884 1.336 1.00 90.69 84 LEU A CA 1
ATOM 687 C C . LEU A 1 84 ? -5.922 -2.987 2.369 1.00 90.69 84 LEU A C 1
ATOM 689 O O . LEU A 1 84 ? -6.646 -2.756 3.329 1.00 90.69 84 LEU A O 1
ATOM 693 N N . ALA A 1 85 ? -5.248 -4.133 2.248 1.00 88.56 85 ALA A N 1
ATOM 694 C CA . ALA A 1 85 ? -5.387 -5.220 3.218 1.00 88.56 85 ALA A CA 1
ATOM 695 C C . ALA A 1 85 ? -4.992 -4.795 4.649 1.00 88.56 85 ALA A C 1
ATOM 697 O O . ALA A 1 85 ? -5.586 -5.247 5.627 1.00 88.56 85 ALA A O 1
ATOM 698 N N . LEU A 1 86 ? -4.003 -3.903 4.788 1.00 85.75 86 LEU A N 1
ATOM 699 C CA . LEU A 1 86 ? -3.652 -3.313 6.083 1.00 85.75 86 LEU A CA 1
ATOM 700 C C . LEU A 1 86 ? -4.736 -2.378 6.629 1.00 85.75 86 LEU A C 1
ATOM 702 O O . LEU A 1 86 ? -4.943 -2.351 7.842 1.00 85.75 86 LEU A O 1
ATOM 706 N N . LEU A 1 87 ? -5.401 -1.606 5.765 1.00 89.50 87 LEU A N 1
ATOM 707 C CA . LEU A 1 87 ? -6.530 -0.767 6.168 1.00 89.50 87 LEU A CA 1
ATOM 708 C C . LEU A 1 87 ? -7.702 -1.623 6.646 1.00 89.50 87 LEU A C 1
ATOM 710 O O . LEU A 1 87 ? -8.221 -1.350 7.723 1.00 89.50 87 LEU A O 1
ATOM 714 N N . ASP A 1 88 ? -8.051 -2.681 5.914 1.00 88.94 88 ASP A N 1
ATOM 715 C CA . ASP A 1 88 ? -9.117 -3.611 6.309 1.00 88.94 88 ASP A CA 1
ATOM 716 C C . ASP A 1 88 ? -8.823 -4.223 7.687 1.00 88.94 88 ASP A C 1
ATOM 718 O O . ASP A 1 88 ? -9.644 -4.152 8.601 1.00 88.94 88 ASP A O 1
ATOM 722 N N . ALA A 1 89 ? -7.597 -4.718 7.893 1.00 85.62 89 ALA A N 1
ATOM 723 C CA . ALA A 1 89 ? -7.177 -5.258 9.184 1.00 85.62 89 ALA A CA 1
ATOM 724 C C . ALA A 1 89 ? -7.234 -4.217 10.318 1.00 85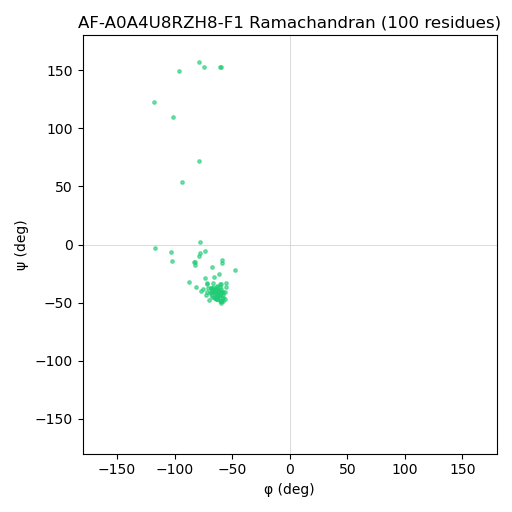.62 89 ALA A C 1
ATOM 726 O O . ALA A 1 89 ? -7.511 -4.568 11.467 1.00 85.62 89 ALA A O 1
ATOM 727 N N . ARG A 1 90 ? -6.960 -2.937 10.028 1.00 85.38 90 ARG A N 1
ATOM 728 C CA . ARG A 1 90 ? -7.055 -1.859 11.021 1.00 85.38 90 ARG A CA 1
ATOM 729 C C . ARG A 1 90 ? -8.507 -1.522 11.351 1.00 85.38 90 ARG A C 1
ATOM 731 O O . ARG A 1 90 ? -8.814 -1.357 12.531 1.00 85.38 90 ARG A O 1
ATOM 738 N N . LEU A 1 91 ? -9.376 -1.444 10.345 1.00 87.19 91 LEU A N 1
ATOM 739 C CA . LEU A 1 91 ? -10.810 -1.199 10.516 1.00 87.19 91 LEU A CA 1
ATOM 740 C C . LEU A 1 91 ? -11.446 -2.288 11.385 1.00 87.19 91 LEU A C 1
ATOM 742 O O . LEU A 1 91 ? -12.073 -1.957 12.387 1.00 87.19 91 LEU A O 1
ATOM 746 N N . ASP A 1 92 ? -11.146 -3.563 11.120 1.00 87.12 92 ASP A N 1
ATOM 747 C CA . ASP A 1 92 ? -11.617 -4.694 11.934 1.00 87.12 92 ASP A CA 1
ATOM 748 C C . ASP A 1 92 ? -11.239 -4.565 13.419 1.00 87.12 92 ASP A C 1
ATOM 750 O O . ASP A 1 92 ? -11.978 -4.978 14.317 1.00 87.12 92 ASP A O 1
ATOM 754 N N . VAL A 1 93 ? -10.049 -4.031 13.702 1.00 84.62 93 VAL A N 1
ATOM 755 C CA . VAL A 1 93 ? -9.558 -3.834 15.071 1.00 84.62 93 VAL A CA 1
ATOM 756 C C . VAL A 1 93 ? -10.250 -2.649 15.744 1.00 84.62 93 VAL A C 1
ATOM 758 O O . VAL A 1 93 ? -10.523 -2.712 16.944 1.00 84.62 93 VAL A O 1
ATOM 761 N N . LEU A 1 94 ? -10.508 -1.567 15.008 1.00 82.56 94 LEU A N 1
ATOM 762 C CA . LEU A 1 94 ? -11.219 -0.397 15.524 1.00 82.56 94 LEU A CA 1
ATOM 763 C C . LEU A 1 94 ? -12.691 -0.713 15.794 1.00 82.56 94 LEU A C 1
ATOM 765 O O . LEU A 1 94 ? -13.188 -0.356 16.859 1.00 82.56 94 LEU A O 1
ATOM 769 N N . ASP A 1 95 ? -13.348 -1.4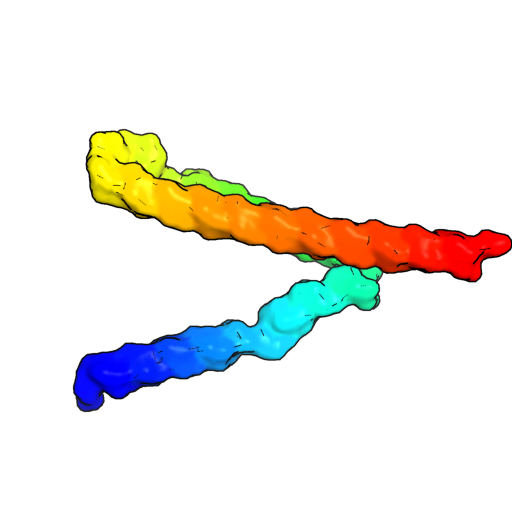48 14.899 1.00 85.44 95 ASP A N 1
ATOM 770 C CA . ASP A 1 95 ? -14.734 -1.879 15.080 1.00 85.44 95 ASP A CA 1
ATOM 771 C C . ASP A 1 95 ? -14.873 -2.724 16.348 1.00 85.44 95 ASP A C 1
ATOM 773 O O . ASP A 1 95 ? -15.697 -2.416 17.208 1.00 85.44 95 ASP A O 1
ATOM 777 N N . LYS A 1 96 ? -13.999 -3.722 16.544 1.00 82.69 96 LYS A N 1
ATOM 778 C CA . LYS A 1 96 ? -13.978 -4.533 17.776 1.00 82.69 96 LYS A CA 1
ATOM 779 C C . LYS A 1 96 ? -13.781 -3.691 19.036 1.00 82.69 96 LYS A C 1
ATOM 781 O O . LYS A 1 96 ? -14.483 -3.904 20.017 1.00 82.69 96 LYS A O 1
ATOM 786 N N . ARG A 1 97 ? -12.861 -2.718 19.009 1.00 77.00 97 ARG A N 1
ATOM 787 C CA . ARG A 1 97 ? -12.632 -1.809 20.146 1.00 77.00 97 ARG A CA 1
ATOM 788 C C . ARG A 1 97 ? -13.850 -0.945 20.463 1.00 77.00 97 ARG A C 1
ATOM 790 O O . ARG A 1 97 ? -14.089 -0.683 21.636 1.00 77.00 97 ARG A O 1
ATOM 797 N N . ASN A 1 98 ? -14.592 -0.501 19.450 1.00 75.06 98 ASN A N 1
ATOM 798 C CA . ASN A 1 98 ? -15.804 0.290 19.649 1.00 75.06 98 ASN A CA 1
ATOM 799 C C . ASN A 1 98 ? -16.917 -0.553 20.292 1.00 75.06 98 ASN A C 1
ATOM 801 O O . ASN A 1 98 ? -17.558 -0.084 21.224 1.00 75.06 98 ASN A O 1
ATOM 805 N N . PHE A 1 99 ? -17.084 -1.814 19.872 1.00 71.31 99 PHE A N 1
ATOM 806 C CA . PHE A 1 99 ? -18.059 -2.738 20.470 1.00 71.31 99 PHE A CA 1
ATOM 807 C C . PHE A 1 99 ? -17.756 -3.115 21.929 1.00 71.31 99 PHE A C 1
ATOM 809 O O . PHE A 1 99 ? -18.675 -3.432 22.673 1.00 71.31 99 PHE A O 1
ATOM 816 N N . GLU A 1 100 ? -16.491 -3.110 22.354 1.00 67.25 100 GLU A N 1
ATOM 817 C CA . GLU A 1 100 ? -16.105 -3.388 23.750 1.00 67.25 100 GLU A CA 1
ATOM 818 C C . GLU A 1 100 ? -16.306 -2.184 24.694 1.00 67.25 100 GLU A C 1
ATOM 820 O O . GLU A 1 100 ? -16.171 -2.333 25.910 1.00 67.25 100 GLU A O 1
ATOM 825 N N . GLN A 1 101 ? -16.589 -0.993 24.152 1.00 57.59 101 GLN A N 1
ATOM 826 C CA . GLN A 1 101 ? -16.767 0.252 24.914 1.00 57.59 101 GLN A CA 1
ATOM 827 C C . GLN A 1 101 ? -18.239 0.682 25.080 1.00 57.59 101 GLN A C 1
ATOM 829 O O . GLN A 1 101 ? -18.489 1.634 25.823 1.00 57.59 101 GLN A O 1
ATOM 834 N N . GLU A 1 102 ? -19.186 -0.003 24.427 1.00 51.69 102 GLU A N 1
ATOM 835 C CA . GLU A 1 102 ? -20.647 0.143 24.603 1.00 51.69 102 GLU A CA 1
ATOM 836 C C . GLU A 1 102 ? -21.209 -0.835 25.649 1.00 51.69 102 GLU A C 1
ATOM 838 O O . GLU A 1 102 ? -22.112 -0.412 26.411 1.00 51.69 102 GLU A O 1
#

Sequence (102 aa):
MELKDVVLQTLSEIENSVDEKGFKDIRLGVNTGETEFLQSFKERIFVLFEGLKQDDLWLEDTHETQNKLQAKLDLILGFLQFQLALLDARLDVLDKRNFEQE

Mean predicted aligned error: 12.73 Å

Solvent-accessible surface area (backbone atoms only — not comparable to full-atom values): 5891 Å² total; per-residue (Å²): 132,55,72,68,58,52,51,52,48,51,51,49,49,51,62,61,64,63,32,73,60,62,56,41,60,67,52,37,52,78,78,49,56,69,70,57,37,53,50,53,50,50,52,57,54,48,53,54,50,54,66,57,71,73,48,73,70,85,78,54,97,42,79,66,43,50,53,53,49,50,57,49,50,54,52,51,50,54,50,53,53,52,53,48,55,52,48,53,57,37,50,59,52,50,54,54,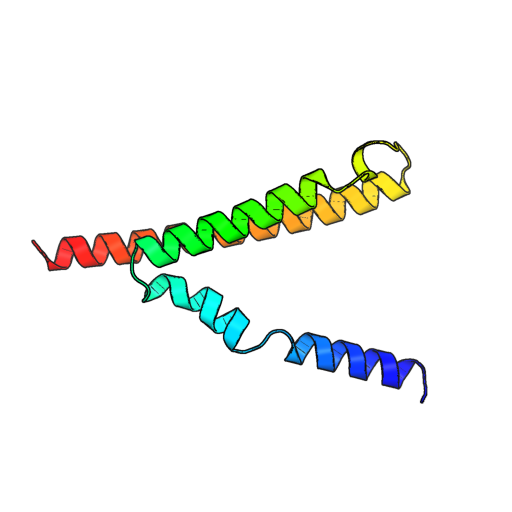55,54,65,76,74,111

InterPro domains:
  IPR054057 Campylobacter invasion antigen D, C-terminal [PF21862] (32-92)

Radius of gyration: 18.99 Å; Cα contacts (8 Å, |Δi|>4): 17; chains: 1; bounding box: 56×29×52 Å

Organism: NCBI:txid50960

Secondary structure (DSSP, 8-state):
--HHHHHHHHHHHHHHHS-HHHHHHHHHHHHS-HHHHHHHHHHHHHHHHHHHHT-GGGS---HHHHHHHHHHHHHHHHHHHHHHHHHHHHHHHHHHHHHT--

pLDDT: mean 75.34, std 15.03, range [43.22, 93.88]

Foldseek 3Di:
DDPVVVVVVVVVVVVCVCDVVVVVLLVCLLPPDPVVNVVSLVVLVVVVVVVVVPDPLVPDDDPVSVVVVVVVVVVSVVVVVSSVVSVVSNVVSVVVVVVVVD